Protein AF-A0AA43D9Y0-F1 (afdb_monomer_lite)

Radius of gyration: 17.47 Å; chains: 1; bounding box: 45×42×33 Å

pLDDT: mean 89.92, std 8.52, range [58.75, 98.0]

Structure (mmCIF, N/CA/C/O backbone):
data_AF-A0AA43D9Y0-F1
#
_entry.id   AF-A0AA43D9Y0-F1
#
loop_
_atom_site.group_PDB
_atom_site.id
_atom_site.type_symbol
_atom_site.label_atom_id
_atom_site.label_alt_id
_atom_site.label_comp_id
_atom_site.label_asym_id
_atom_site.label_entity_id
_atom_site.label_seq_id
_atom_site.pdbx_PDB_ins_code
_atom_site.Cartn_x
_atom_site.Cartn_y
_atom_site.Cartn_z
_atom_site.occupancy
_atom_site.B_iso_or_equiv
_atom_site.auth_seq_id
_atom_site.auth_comp_id
_atom_site.auth_asym_id
_atom_site.auth_atom_id
_atom_site.pdbx_PDB_model_num
ATOM 1 N N . MET A 1 1 ? 18.053 25.986 -4.706 1.00 58.75 1 MET A N 1
ATOM 2 C CA . MET A 1 1 ? 18.803 24.737 -4.430 1.00 58.75 1 MET A CA 1
ATOM 3 C C . MET A 1 1 ? 19.932 24.941 -3.399 1.00 58.75 1 MET A C 1
ATOM 5 O O . MET A 1 1 ? 20.904 24.205 -3.438 1.00 58.75 1 MET A O 1
ATOM 9 N N . MET A 1 2 ? 19.830 25.910 -2.473 1.00 60.03 2 MET A N 1
ATOM 10 C CA . MET A 1 2 ? 20.905 26.228 -1.508 1.00 60.03 2 MET A CA 1
ATOM 11 C C . MET A 1 2 ? 20.651 25.637 -0.103 1.00 60.03 2 MET A C 1
ATOM 13 O O . MET A 1 2 ? 21.559 25.617 0.716 1.00 60.03 2 MET A O 1
ATOM 17 N N . ASP A 1 3 ? 19.456 25.081 0.140 1.00 76.81 3 ASP A N 1
ATOM 18 C CA . ASP A 1 3 ? 19.029 24.550 1.449 1.00 76.81 3 ASP A CA 1
ATOM 19 C C . ASP A 1 3 ? 19.167 23.023 1.597 1.00 76.81 3 ASP A C 1
ATOM 21 O O . ASP A 1 3 ? 18.733 22.452 2.597 1.00 76.81 3 ASP A O 1
ATOM 25 N N . LEU A 1 4 ? 19.731 22.325 0.604 1.00 79.75 4 LEU A N 1
ATOM 26 C CA . LEU A 1 4 ? 19.928 20.875 0.679 1.00 79.75 4 LEU A CA 1
ATOM 27 C C . LEU A 1 4 ? 21.329 20.559 1.218 1.00 79.75 4 LEU A C 1
ATOM 29 O O . LEU A 1 4 ? 22.309 20.989 0.608 1.00 79.75 4 LEU A O 1
ATOM 33 N N . PRO A 1 5 ? 21.454 19.802 2.325 1.00 80.31 5 PRO A N 1
ATOM 34 C CA . PRO A 1 5 ? 22.752 19.370 2.833 1.00 80.31 5 PRO A CA 1
ATOM 35 C C . PRO A 1 5 ? 23.533 18.600 1.761 1.00 80.31 5 PRO A C 1
ATOM 37 O O . PRO A 1 5 ? 22.941 17.838 0.999 1.00 80.31 5 PRO A O 1
ATOM 40 N N . ASN A 1 6 ? 24.865 18.719 1.754 1.00 75.50 6 ASN A N 1
ATOM 41 C CA . ASN A 1 6 ? 25.748 18.117 0.737 1.00 75.50 6 ASN A CA 1
ATOM 42 C C . ASN A 1 6 ? 25.585 16.593 0.536 1.00 75.50 6 ASN A C 1
ATOM 44 O O . ASN A 1 6 ? 26.020 16.064 -0.482 1.00 75.50 6 ASN A O 1
ATOM 48 N N . ALA A 1 7 ? 24.967 15.882 1.483 1.00 81.38 7 ALA A N 1
ATOM 49 C CA . ALA A 1 7 ? 24.713 14.443 1.406 1.00 81.38 7 ALA A CA 1
ATOM 50 C C . ALA A 1 7 ? 23.308 14.071 0.881 1.00 81.38 7 ALA A C 1
ATOM 52 O O . ALA A 1 7 ? 22.976 12.888 0.827 1.00 81.38 7 ALA A O 1
ATOM 53 N N . VAL A 1 8 ? 22.463 15.038 0.504 1.00 77.12 8 VAL A N 1
ATOM 54 C CA . VAL A 1 8 ? 21.093 14.767 0.040 1.00 77.12 8 VAL A CA 1
ATOM 55 C C . VAL A 1 8 ? 21.024 14.814 -1.484 1.00 77.12 8 VAL A C 1
ATOM 57 O O . VAL A 1 8 ? 21.098 15.876 -2.098 1.00 77.12 8 VAL A O 1
ATOM 60 N N . LYS A 1 9 ? 20.819 13.648 -2.107 1.00 79.25 9 LYS A N 1
ATOM 61 C CA . LYS A 1 9 ? 20.527 13.537 -3.541 1.00 79.25 9 LYS A CA 1
ATOM 62 C C . LYS A 1 9 ? 19.015 13.532 -3.766 1.00 79.25 9 LYS A C 1
ATOM 64 O O . LYS A 1 9 ? 18.359 12.515 -3.561 1.00 79.25 9 LYS A O 1
ATOM 69 N N . LEU A 1 10 ? 18.475 14.645 -4.254 1.00 77.00 10 LEU A N 1
ATOM 70 C CA . LEU A 1 10 ? 17.118 14.692 -4.800 1.00 77.00 10 LEU A CA 1
ATOM 71 C C . LEU A 1 10 ? 17.138 14.238 -6.259 1.00 77.00 10 LEU A C 1
ATOM 73 O O . LEU A 1 10 ? 17.865 14.793 -7.078 1.00 77.00 10 LEU A O 1
ATOM 77 N N . SER A 1 11 ? 16.352 13.209 -6.570 1.00 75.38 11 SER A N 1
ATOM 78 C CA . SER A 1 11 ? 16.175 12.702 -7.932 1.00 75.38 11 SER A CA 1
ATOM 79 C C . SER A 1 11 ? 14.701 12.792 -8.300 1.00 75.38 11 SER A C 1
ATOM 81 O O . SER A 1 11 ? 13.846 12.348 -7.538 1.00 75.38 11 SER A O 1
ATOM 83 N N . PHE A 1 12 ? 14.417 13.362 -9.466 1.00 74.38 12 PHE A N 1
ATOM 84 C CA . PHE A 1 12 ? 13.078 13.426 -10.036 1.00 74.38 12 PHE A CA 1
ATOM 85 C C . PHE A 1 12 ? 13.043 12.533 -11.270 1.00 74.38 12 PHE A C 1
ATOM 87 O O . PHE A 1 12 ? 13.992 12.519 -12.052 1.00 74.38 12 PHE A O 1
ATOM 94 N N . PHE A 1 13 ? 11.947 11.810 -11.457 1.00 74.81 13 PHE A N 1
ATOM 95 C CA . PHE A 1 13 ? 11.662 11.113 -12.702 1.00 74.81 13 PHE A CA 1
ATOM 96 C C . PHE A 1 13 ? 10.236 11.446 -13.125 1.00 74.81 13 PHE A C 1
ATOM 98 O O . PHE A 1 13 ? 9.334 11.552 -12.294 1.00 74.81 13 PHE A O 1
ATOM 105 N N . ASN A 1 14 ? 10.033 11.641 -14.425 1.00 78.69 14 ASN A N 1
ATOM 106 C CA . ASN A 1 14 ? 8.697 11.856 -14.962 1.00 78.69 14 ASN A CA 1
ATOM 107 C C . ASN A 1 14 ? 7.941 10.529 -14.896 1.00 78.69 14 ASN A C 1
ATOM 109 O O . ASN A 1 14 ? 8.367 9.554 -15.512 1.00 78.69 14 ASN A O 1
ATOM 113 N N . SER A 1 15 ? 6.813 10.489 -14.182 1.00 81.56 15 SER A N 1
ATOM 114 C CA . SER A 1 15 ? 5.990 9.274 -14.050 1.00 81.56 15 SER A CA 1
ATOM 115 C C . SER A 1 15 ? 5.552 8.699 -15.401 1.00 81.56 15 SER A C 1
ATOM 117 O O . SER A 1 15 ? 5.402 7.491 -15.533 1.00 81.56 15 SER A O 1
ATOM 119 N N . GLN A 1 16 ? 5.433 9.553 -16.420 1.00 84.44 16 GLN A N 1
ATOM 120 C CA . GLN A 1 16 ? 5.115 9.194 -17.807 1.00 84.44 16 GLN A CA 1
ATOM 121 C C . GLN A 1 16 ? 6.175 8.307 -18.479 1.00 84.44 16 GLN A C 1
ATOM 123 O O . GLN A 1 16 ? 5.879 7.674 -19.484 1.00 84.44 16 GLN A O 1
ATOM 128 N N . LEU A 1 17 ? 7.407 8.270 -17.958 1.00 87.44 17 LEU A N 1
ATOM 129 C CA . LEU A 1 17 ? 8.473 7.422 -18.499 1.00 87.44 17 LEU A CA 1
ATOM 130 C C . LEU A 1 17 ? 8.368 5.973 -18.023 1.00 87.44 17 LEU A C 1
ATOM 132 O O . LEU A 1 17 ? 8.966 5.098 -18.647 1.00 87.44 17 LEU A O 1
ATOM 136 N N . LEU A 1 18 ? 7.643 5.702 -16.933 1.00 86.88 18 LEU A N 1
ATOM 137 C CA . LEU A 1 18 ? 7.501 4.349 -16.406 1.00 86.88 18 LEU A CA 1
ATOM 138 C C . LEU A 1 18 ? 6.880 3.428 -17.464 1.00 86.88 18 LEU A C 1
ATOM 140 O O . LEU A 1 18 ? 5.885 3.784 -18.089 1.00 86.88 18 LEU A O 1
ATOM 144 N N . ALA A 1 19 ? 7.461 2.239 -17.630 1.00 87.12 19 ALA A N 1
ATOM 145 C CA . ALA A 1 19 ? 7.077 1.247 -18.636 1.00 87.12 19 ALA A CA 1
ATOM 146 C C . ALA A 1 19 ? 7.380 1.634 -20.100 1.00 87.12 19 ALA A C 1
ATOM 148 O O . ALA A 1 19 ? 6.926 0.950 -21.014 1.00 87.12 19 ALA A O 1
ATOM 149 N N . THR A 1 20 ? 8.194 2.669 -20.333 1.00 91.50 20 THR A N 1
ATOM 150 C CA . THR A 1 20 ? 8.821 2.934 -21.643 1.00 91.50 20 THR A CA 1
ATOM 151 C C . THR A 1 20 ? 10.203 2.278 -21.733 1.00 91.50 20 THR A C 1
ATOM 153 O O . THR A 1 20 ? 10.749 1.854 -20.717 1.00 91.50 20 THR A O 1
ATOM 156 N N . ASP A 1 21 ? 10.824 2.256 -22.916 1.00 91.00 21 ASP A N 1
ATOM 157 C CA . ASP A 1 21 ? 12.205 1.765 -23.079 1.00 91.00 21 ASP A CA 1
ATOM 158 C C . ASP A 1 21 ? 13.238 2.581 -22.276 1.00 91.00 21 ASP A C 1
ATOM 160 O O . ASP A 1 21 ? 14.312 2.079 -21.955 1.00 91.00 21 ASP A O 1
ATOM 164 N N . ILE A 1 22 ? 12.912 3.834 -21.926 1.00 88.94 22 ILE A N 1
ATOM 165 C CA . ILE A 1 22 ? 13.768 4.725 -21.124 1.00 88.94 22 ILE A CA 1
ATOM 166 C C . ILE A 1 22 ? 13.736 4.333 -19.639 1.00 88.94 22 ILE A C 1
ATOM 168 O O . ILE A 1 22 ? 14.736 4.486 -18.940 1.00 88.94 22 ILE A O 1
ATOM 172 N N . LEU A 1 23 ? 12.594 3.836 -19.152 1.00 85.81 23 LEU A N 1
ATOM 173 C CA . LEU A 1 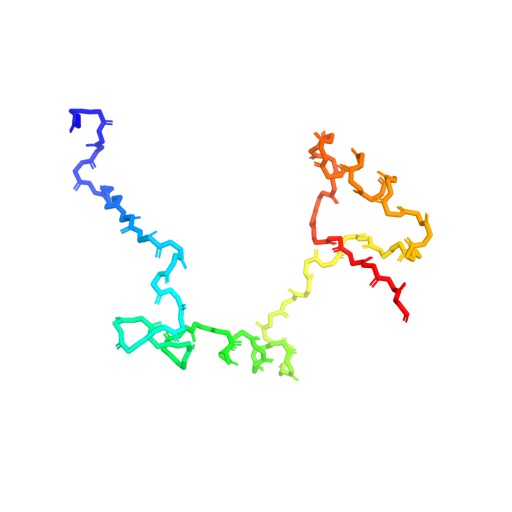23 ? 12.435 3.323 -17.790 1.00 85.81 23 LEU A CA 1
ATOM 174 C C . LEU A 1 23 ? 11.595 2.034 -17.821 1.00 85.81 23 LEU A C 1
ATOM 176 O O . LEU A 1 23 ? 10.394 2.058 -17.509 1.00 85.81 23 LEU A O 1
ATOM 180 N N . PRO A 1 24 ? 12.214 0.906 -18.217 1.00 89.50 24 PRO A N 1
ATOM 181 C CA . PRO A 1 24 ? 11.515 -0.359 -18.357 1.00 89.50 24 PRO A CA 1
ATOM 182 C C . PRO A 1 24 ? 10.948 -0.829 -17.022 1.00 89.50 24 PRO A C 1
ATOM 184 O O . PRO A 1 24 ? 11.615 -0.796 -15.990 1.00 89.50 24 PRO A O 1
ATOM 187 N N . LEU A 1 25 ? 9.723 -1.357 -17.040 1.00 87.06 25 LEU A N 1
ATOM 188 C CA . LEU A 1 25 ? 9.068 -1.836 -15.820 1.00 87.06 25 LEU A CA 1
ATOM 189 C C . LEU A 1 25 ? 9.841 -2.989 -15.153 1.00 87.06 25 LEU A C 1
ATOM 191 O O . LEU A 1 25 ? 9.831 -3.114 -13.932 1.00 87.06 25 LEU A O 1
ATOM 195 N N . LYS A 1 26 ? 10.548 -3.805 -15.944 1.00 89.19 26 LYS A N 1
ATOM 196 C CA . LYS A 1 26 ? 11.377 -4.920 -15.456 1.00 89.19 26 LYS A CA 1
ATOM 197 C C . LYS A 1 26 ? 12.539 -4.479 -14.558 1.00 89.19 26 LYS A C 1
ATOM 199 O O . LYS A 1 26 ? 12.987 -5.275 -13.744 1.00 89.19 26 LYS A O 1
ATOM 204 N N . ASP A 1 27 ? 12.994 -3.235 -14.706 1.00 89.06 27 ASP A N 1
ATOM 205 C CA . ASP A 1 27 ? 14.098 -2.680 -13.920 1.00 89.06 27 ASP A CA 1
ATOM 206 C C . ASP A 1 27 ? 13.584 -2.055 -12.607 1.00 89.06 27 ASP A C 1
ATOM 208 O O . ASP A 1 27 ? 14.362 -1.586 -11.777 1.00 89.06 27 ASP A O 1
ATOM 212 N N . SER A 1 28 ? 12.261 -2.045 -12.397 1.00 87.31 28 SER A N 1
ATOM 213 C CA . SER A 1 28 ? 11.649 -1.637 -11.136 1.00 87.31 28 SER A CA 1
ATOM 214 C C . SER A 1 28 ? 11.796 -2.729 -10.064 1.00 87.31 28 SER A C 1
ATOM 216 O O . SER A 1 28 ? 11.834 -3.920 -10.381 1.00 87.31 28 SER A O 1
ATOM 218 N N . PRO A 1 29 ? 11.784 -2.370 -8.768 1.00 90.12 29 PRO A N 1
ATOM 219 C CA . PRO A 1 29 ? 11.902 -3.340 -7.679 1.00 90.12 29 PRO A CA 1
ATOM 220 C C . PRO A 1 29 ? 10.627 -4.171 -7.455 1.00 90.12 29 PRO A C 1
ATOM 222 O O . PRO A 1 29 ? 10.544 -4.901 -6.472 1.00 90.12 29 PRO A O 1
ATOM 225 N N . LEU A 1 30 ? 9.611 -4.062 -8.320 1.00 89.69 30 LEU A N 1
ATOM 226 C CA . LEU A 1 30 ? 8.309 -4.705 -8.119 1.00 89.69 30 LEU A CA 1
ATOM 227 C C . LEU A 1 30 ? 8.427 -6.231 -7.996 1.00 89.69 30 LEU A C 1
ATOM 229 O O . LEU A 1 30 ? 7.814 -6.814 -7.103 1.00 89.69 30 LEU A O 1
ATOM 233 N N . ASN A 1 31 ? 9.257 -6.861 -8.833 1.00 91.88 31 ASN A N 1
ATOM 234 C CA . ASN A 1 31 ? 9.482 -8.309 -8.782 1.00 91.88 31 ASN A CA 1
ATOM 235 C C . ASN A 1 31 ? 10.185 -8.725 -7.482 1.00 91.88 31 ASN A C 1
ATOM 237 O O . ASN A 1 31 ? 9.743 -9.653 -6.813 1.00 91.88 31 ASN A O 1
ATOM 241 N N . GLU A 1 32 ? 11.230 -7.996 -7.082 1.00 93.81 32 GLU A N 1
ATOM 242 C CA . GLU A 1 32 ? 11.962 -8.268 -5.839 1.00 93.81 32 GLU A CA 1
ATOM 243 C C . GLU A 1 32 ? 11.056 -8.107 -4.606 1.00 93.81 32 GLU A C 1
ATOM 245 O O . GLU A 1 32 ? 11.118 -8.901 -3.668 1.00 93.81 32 GLU A O 1
ATOM 250 N N . ILE A 1 33 ? 10.184 -7.094 -4.601 1.00 92.69 33 ILE A N 1
ATOM 251 C CA . ILE A 1 33 ? 9.193 -6.888 -3.538 1.00 92.69 33 ILE A CA 1
ATOM 252 C C . ILE A 1 33 ? 8.214 -8.066 -3.489 1.00 92.69 33 ILE A C 1
ATOM 254 O O . ILE A 1 33 ? 7.974 -8.605 -2.408 1.00 92.69 33 ILE A O 1
ATOM 258 N N . ALA A 1 34 ? 7.681 -8.495 -4.637 1.00 92.00 34 ALA A N 1
ATOM 259 C CA . ALA A 1 34 ? 6.769 -9.634 -4.710 1.00 92.00 34 ALA A CA 1
ATOM 260 C C . ALA A 1 34 ? 7.427 -10.927 -4.201 1.00 92.00 34 ALA A C 1
ATOM 262 O O . ALA A 1 34 ? 6.832 -11.643 -3.396 1.00 92.00 34 ALA A O 1
ATOM 263 N N . GLU A 1 35 ? 8.679 -11.190 -4.588 1.00 95.56 35 GLU A N 1
ATOM 264 C CA . GLU A 1 35 ? 9.454 -12.328 -4.087 1.00 95.56 35 GLU A CA 1
ATOM 265 C C . GLU A 1 35 ? 9.693 -12.247 -2.577 1.00 95.56 35 GLU A C 1
ATOM 267 O O . GLU A 1 35 ? 9.572 -13.253 -1.877 1.00 95.56 35 GLU A O 1
ATOM 272 N N . LYS A 1 36 ? 10.021 -11.067 -2.040 1.00 95.62 36 LYS A N 1
ATOM 273 C CA . LYS A 1 36 ? 10.213 -10.891 -0.594 1.00 95.62 36 LYS A CA 1
ATOM 274 C C . LYS A 1 36 ? 8.928 -11.140 0.187 1.00 95.62 36 LYS A C 1
ATOM 276 O O . LYS A 1 36 ? 9.004 -11.762 1.241 1.00 95.62 36 LYS A O 1
ATOM 281 N N . ILE A 1 37 ? 7.780 -10.690 -0.316 1.00 93.81 37 ILE A N 1
ATOM 282 C CA . ILE A 1 37 ? 6.474 -10.957 0.302 1.00 93.81 37 ILE A CA 1
ATOM 283 C C . ILE A 1 37 ? 6.160 -12.457 0.245 1.00 93.81 37 ILE A C 1
ATOM 285 O O . ILE A 1 37 ? 5.813 -13.038 1.265 1.00 93.81 37 ILE A O 1
ATOM 289 N N . ALA A 1 38 ? 6.343 -13.103 -0.912 1.00 94.19 38 ALA A N 1
ATOM 290 C CA . ALA A 1 38 ? 6.065 -14.531 -1.088 1.00 94.19 38 ALA A CA 1
ATOM 291 C C . ALA A 1 38 ? 6.948 -15.448 -0.220 1.00 94.19 38 ALA A C 1
ATOM 293 O O . ALA A 1 38 ? 6.545 -16.560 0.101 1.00 94.19 38 ALA A O 1
ATOM 294 N N . ASN A 1 39 ? 8.147 -14.988 0.149 1.00 96.81 39 ASN A N 1
ATOM 295 C CA . ASN A 1 39 ? 9.081 -15.707 1.018 1.00 96.81 39 ASN A CA 1
ATOM 296 C C . ASN A 1 39 ? 9.032 -15.246 2.491 1.00 96.81 39 ASN A C 1
ATOM 298 O O . ASN A 1 39 ? 9.979 -15.520 3.230 1.00 96.81 39 ASN A O 1
ATOM 302 N N . ASP A 1 40 ? 8.008 -14.488 2.904 1.00 93.50 40 ASP A N 1
ATOM 303 C CA . ASP A 1 40 ? 7.854 -13.936 4.264 1.00 93.50 40 ASP A CA 1
ATOM 304 C C . ASP A 1 40 ? 9.053 -13.087 4.749 1.00 93.50 40 ASP A 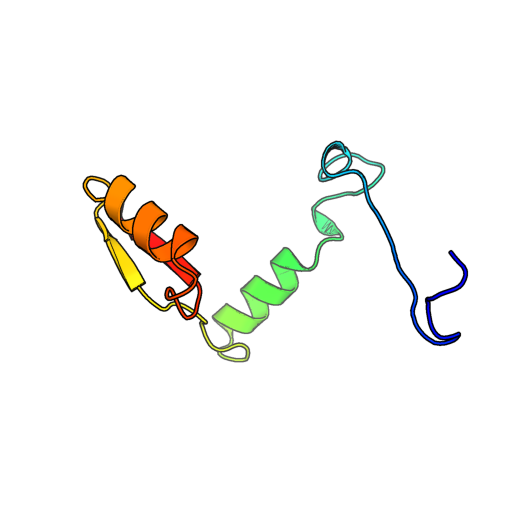C 1
ATOM 306 O O . ASP A 1 40 ? 9.306 -12.926 5.944 1.00 93.50 40 ASP A O 1
ATOM 310 N N . ARG A 1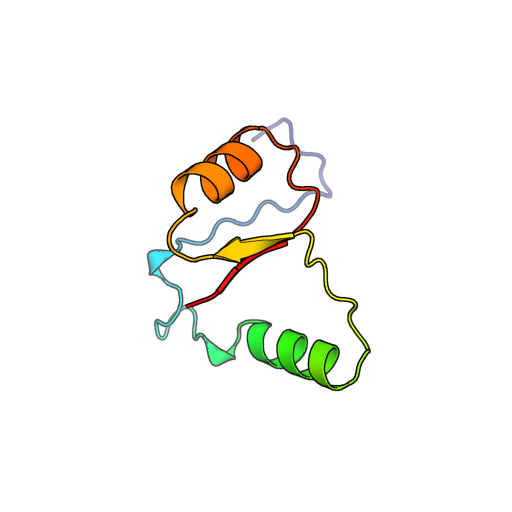 41 ? 9.816 -12.502 3.815 1.00 96.25 41 ARG A N 1
ATOM 311 C CA . ARG A 1 41 ? 10.972 -11.621 4.085 1.00 96.25 41 ARG A CA 1
ATOM 312 C C . ARG A 1 41 ? 10.609 -10.139 4.124 1.00 96.25 41 ARG A C 1
ATOM 314 O O . ARG A 1 41 ? 11.476 -9.299 4.360 1.00 96.25 41 ARG A O 1
ATOM 321 N N . MET A 1 42 ? 9.35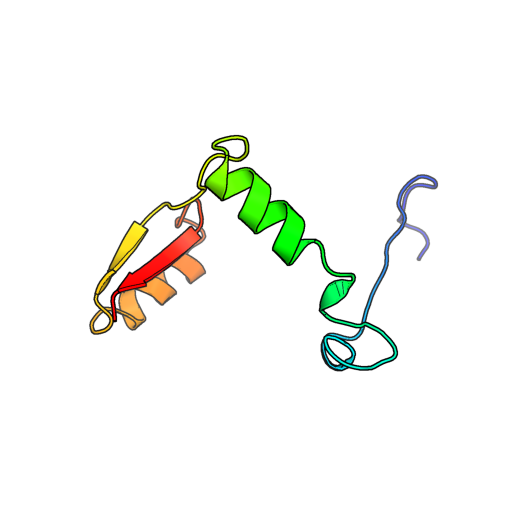3 -9.806 3.854 1.00 93.81 42 MET A N 1
ATOM 322 C CA . MET A 1 42 ? 8.813 -8.458 3.959 1.00 93.81 42 MET A CA 1
ATOM 323 C C . MET A 1 42 ? 7.411 -8.531 4.557 1.00 93.81 42 MET A C 1
ATOM 325 O O . MET A 1 42 ? 6.511 -9.121 3.964 1.00 93.81 42 MET A O 1
ATOM 329 N N . SER A 1 43 ? 7.229 -7.917 5.726 1.00 91.94 43 SER A N 1
ATOM 330 C CA . SER A 1 43 ? 5.926 -7.845 6.383 1.00 91.94 43 SER A CA 1
ATOM 331 C C . SER A 1 43 ? 4.963 -6.964 5.594 1.00 91.94 43 SER A C 1
ATOM 333 O O . SER A 1 43 ? 5.334 -5.899 5.097 1.00 91.94 43 SER A O 1
ATOM 335 N N . SER A 1 44 ? 3.703 -7.384 5.535 1.00 89.44 44 SER A N 1
ATOM 336 C CA . SER A 1 44 ? 2.638 -6.564 4.968 1.00 89.44 44 SER A CA 1
ATOM 337 C C . SER A 1 44 ? 2.401 -5.316 5.818 1.00 89.44 44 SER A C 1
ATOM 339 O O . SER A 1 44 ? 2.326 -5.389 7.044 1.00 89.44 44 SER A O 1
ATOM 341 N N . THR A 1 45 ? 2.231 -4.173 5.159 1.00 93.19 45 THR A N 1
ATOM 342 C CA . THR A 1 45 ? 1.788 -2.915 5.778 1.00 93.19 45 THR A CA 1
ATOM 343 C C . THR A 1 45 ? 0.277 -2.713 5.642 1.00 93.19 45 THR A C 1
ATOM 345 O O . THR A 1 45 ? -0.208 -1.591 5.783 1.00 93.19 45 THR A O 1
ATOM 348 N N . LEU A 1 46 ? -0.480 -3.770 5.325 1.00 94.50 46 LEU A N 1
ATOM 349 C CA . LEU A 1 46 ? -1.936 -3.719 5.223 1.00 94.50 46 LEU A CA 1
ATOM 350 C C . LEU A 1 46 ? -2.547 -3.256 6.550 1.00 94.50 46 LEU A C 1
ATOM 352 O O . LEU A 1 46 ? -2.463 -3.952 7.557 1.00 94.50 46 LEU A O 1
ATOM 356 N N . ALA A 1 47 ? -3.196 -2.097 6.525 1.00 96.19 47 ALA A N 1
ATOM 357 C CA . ALA A 1 47 ? -3.851 -1.524 7.692 1.00 96.19 47 ALA A CA 1
ATOM 358 C C . ALA A 1 47 ? -5.356 -1.798 7.702 1.00 96.19 47 ALA A C 1
ATOM 360 O O . ALA A 1 47 ? -5.931 -2.057 8.759 1.00 96.19 47 ALA A O 1
ATOM 361 N N . LYS A 1 48 ? -6.015 -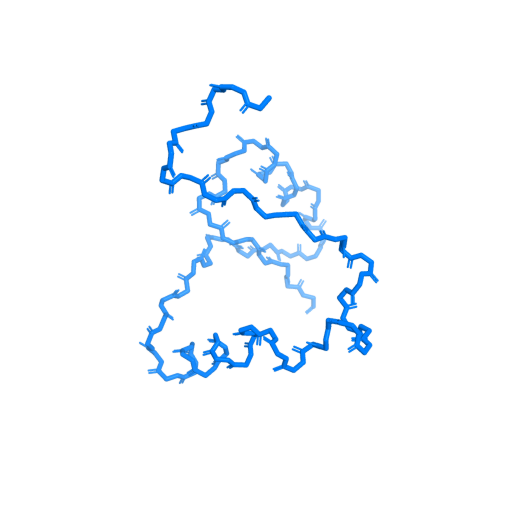1.733 6.536 1.00 96.62 48 LYS A N 1
ATOM 362 C CA . LYS A 1 48 ? -7.466 -1.928 6.446 1.00 96.62 48 LYS A CA 1
ATOM 363 C C . LYS A 1 48 ? -7.906 -2.413 5.069 1.00 96.62 48 LYS A C 1
ATOM 365 O O . LYS A 1 48 ? -7.381 -1.972 4.049 1.00 96.62 48 LYS A O 1
ATOM 370 N N . VAL A 1 49 ? -8.907 -3.288 5.065 1.00 97.38 49 VAL A N 1
ATOM 371 C CA . VAL A 1 49 ? -9.623 -3.725 3.862 1.00 97.38 49 VAL A CA 1
ATOM 372 C C . VAL A 1 49 ? -11.033 -3.143 3.907 1.00 97.38 49 VAL A C 1
ATOM 374 O O . VAL A 1 49 ? -11.691 -3.231 4.943 1.00 97.38 49 VAL A O 1
ATOM 377 N N . PHE A 1 50 ? -11.482 -2.551 2.806 1.00 97.81 50 PHE A N 1
ATOM 378 C CA . PHE A 1 50 ? -12.853 -2.073 2.614 1.00 97.81 50 PHE A CA 1
ATOM 379 C C . PHE A 1 50 ? -13.541 -2.893 1.524 1.00 97.81 50 PHE A C 1
ATOM 381 O O . PHE A 1 50 ? -12.872 -3.460 0.656 1.00 97.81 50 PHE A O 1
ATOM 388 N N . ALA A 1 51 ? -14.869 -2.953 1.563 1.00 97.94 51 ALA A N 1
ATOM 389 C CA . ALA A 1 51 ? -15.639 -3.387 0.407 1.00 97.94 51 ALA A CA 1
ATOM 390 C C . ALA A 1 51 ? -15.573 -2.302 -0.683 1.00 97.94 51 ALA A C 1
ATOM 392 O O . ALA A 1 51 ? -15.324 -1.132 -0.378 1.00 97.94 51 ALA A O 1
ATOM 393 N N . PHE A 1 52 ? -15.746 -2.673 -1.951 1.00 97.06 52 PHE A N 1
ATOM 394 C CA . PHE A 1 52 ? -15.683 -1.708 -3.052 1.00 97.06 52 PHE A CA 1
ATOM 395 C C . PHE A 1 52 ? -16.758 -0.615 -2.929 1.00 97.06 52 PHE A C 1
ATOM 397 O O . PHE A 1 52 ? -16.523 0.532 -3.301 1.00 97.06 52 PHE A O 1
ATOM 404 N N . GLU A 1 53 ? -17.911 -0.949 -2.352 1.00 98.00 53 GLU A N 1
ATOM 405 C CA . GLU A 1 53 ? -19.020 -0.030 -2.101 1.00 98.00 53 GLU A CA 1
ATOM 406 C C . GLU A 1 53 ? -18.633 1.109 -1.139 1.00 98.00 53 GLU A C 1
ATOM 408 O O . GLU A 1 53 ? -19.141 2.220 -1.279 1.00 98.00 53 GLU A O 1
ATOM 413 N N . ASP A 1 54 ? -17.674 0.868 -0.237 1.00 97.56 54 ASP A N 1
ATOM 414 C CA . ASP A 1 54 ? -17.193 1.818 0.779 1.00 97.56 54 ASP A CA 1
ATOM 415 C C . ASP A 1 54 ? -15.976 2.638 0.292 1.00 97.56 54 ASP A C 1
ATOM 417 O O . ASP A 1 54 ? -15.119 3.074 1.075 1.00 97.56 54 ASP A O 1
ATOM 421 N N . ILE A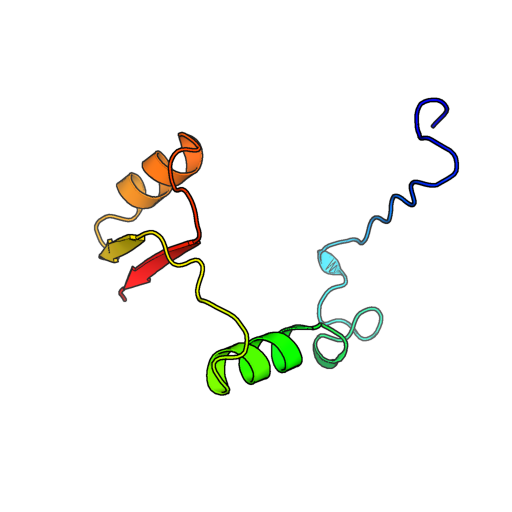 1 55 ? -15.827 2.818 -1.025 1.00 96.94 55 ILE A N 1
ATOM 422 C CA . ILE A 1 55 ? -14.668 3.507 -1.614 1.00 96.94 55 ILE A CA 1
ATOM 423 C C . ILE A 1 55 ? -14.526 4.952 -1.115 1.00 96.94 55 ILE A C 1
ATOM 425 O O . ILE A 1 55 ? -13.408 5.443 -0.937 1.00 96.94 55 ILE A O 1
ATOM 429 N N . GLN A 1 56 ? -15.638 5.640 -0.849 1.00 98.00 56 GLN A N 1
ATOM 430 C CA . GLN A 1 56 ? -15.613 7.019 -0.356 1.00 98.00 56 GLN A CA 1
ATOM 431 C C . GLN A 1 56 ? -15.009 7.078 1.051 1.00 98.00 56 GLN A C 1
ATOM 433 O O . GLN A 1 56 ? -14.127 7.892 1.324 1.00 98.00 56 GLN A O 1
ATOM 438 N N . GLU A 1 57 ? -15.405 6.162 1.926 1.00 97.62 57 GLU A N 1
ATOM 439 C CA . GLU A 1 57 ? -14.920 6.004 3.292 1.00 97.62 57 GLU A CA 1
ATOM 440 C C . GLU A 1 57 ? -13.439 5.616 3.319 1.00 97.62 57 GLU A C 1
ATOM 442 O O . GLU A 1 57 ? -12.671 6.151 4.128 1.00 97.62 57 GLU A O 1
ATOM 447 N N . ALA A 1 58 ? -13.014 4.735 2.408 1.00 97.31 58 ALA A N 1
ATOM 448 C CA . ALA A 1 58 ? -11.608 4.388 2.225 1.00 97.31 58 ALA A CA 1
ATOM 449 C C . ALA A 1 58 ? -10.768 5.635 1.899 1.00 97.31 58 ALA A C 1
ATOM 451 O O . ALA A 1 58 ? -9.729 5.874 2.528 1.00 97.31 58 ALA A O 1
ATOM 452 N N . HIS A 1 59 ? -11.249 6.482 0.982 1.00 97.25 59 HIS A N 1
ATOM 453 C CA . HIS A 1 59 ? -10.603 7.753 0.662 1.00 97.25 59 HIS A CA 1
ATOM 454 C C . HIS A 1 59 ? -10.649 8.747 1.824 1.00 97.25 59 HIS A C 1
ATOM 456 O O . HIS A 1 59 ? -9.634 9.379 2.108 1.00 97.25 59 HIS A O 1
ATOM 462 N N . HIS A 1 60 ? -11.765 8.871 2.545 1.00 97.62 60 HIS A N 1
ATOM 463 C CA . HIS A 1 60 ? -11.844 9.734 3.725 1.00 97.62 60 HIS A CA 1
ATOM 464 C C . HIS A 1 60 ? -10.795 9.360 4.782 1.00 97.62 60 HIS A C 1
ATOM 466 O O . HIS A 1 60 ? -10.114 10.242 5.315 1.00 97.62 60 HIS A O 1
ATOM 472 N N . LEU A 1 61 ? -10.603 8.063 5.053 1.00 97.19 61 LEU A N 1
ATOM 473 C CA . LEU A 1 61 ? -9.557 7.593 5.962 1.00 97.19 61 LEU A CA 1
ATOM 474 C C . LEU A 1 61 ? -8.156 7.950 5.445 1.00 97.19 61 LEU A C 1
ATOM 476 O O . LEU A 1 61 ? -7.336 8.445 6.223 1.00 97.19 61 LEU A O 1
ATOM 480 N N . LEU A 1 62 ? -7.900 7.755 4.149 1.00 94.69 62 LEU A N 1
ATOM 481 C CA . LEU A 1 62 ? -6.639 8.126 3.506 1.00 94.69 62 LEU A CA 1
ATOM 482 C C . LEU A 1 62 ? -6.350 9.633 3.654 1.00 94.69 62 LEU A C 1
ATOM 484 O O . LEU A 1 62 ? -5.287 10.008 4.146 1.00 94.69 62 LEU A O 1
ATOM 488 N N . TYR A 1 63 ? -7.315 10.495 3.311 1.00 95.25 63 TYR A N 1
ATOM 489 C CA . TYR A 1 63 ? -7.185 11.956 3.391 1.00 95.25 63 TYR A CA 1
ATOM 490 C C . TYR A 1 63 ? -7.029 12.474 4.819 1.00 95.25 63 TYR A C 1
ATOM 492 O O . TYR A 1 63 ? -6.406 13.511 5.034 1.00 95.25 63 TYR A O 1
ATOM 500 N N . SER A 1 64 ? -7.555 11.753 5.810 1.00 96.06 64 SER A N 1
ATOM 501 C CA . SER A 1 64 ? -7.375 12.117 7.217 1.00 96.06 64 SER A CA 1
ATOM 502 C C . SER A 1 64 ? -5.944 11.900 7.731 1.00 96.06 64 SER A C 1
ATOM 504 O O . SER A 1 64 ? -5.623 12.354 8.828 1.00 96.06 64 SER A O 1
ATOM 506 N N . GLY A 1 65 ? -5.098 11.174 6.986 1.00 93.06 65 GLY A N 1
ATOM 507 C CA . GLY A 1 65 ? -3.747 10.790 7.408 1.00 93.06 65 GLY A CA 1
ATOM 508 C C . GLY A 1 65 ? -3.710 9.717 8.505 1.00 93.06 65 GLY A C 1
ATOM 509 O O . GLY A 1 65 ? -2.643 9.409 9.026 1.00 93.06 65 GLY A O 1
ATOM 510 N N . LYS A 1 66 ? -4.860 9.130 8.866 1.00 95.38 66 LYS A N 1
ATOM 511 C CA . LYS A 1 66 ? -4.997 8.157 9.968 1.00 95.38 66 LYS A CA 1
ATOM 512 C C . LYS A 1 66 ? -5.004 6.697 9.514 1.00 95.38 66 LYS A C 1
ATOM 514 O O . LYS A 1 66 ? -5.248 5.813 10.327 1.00 95.38 66 LYS A O 1
ATOM 519 N N . ALA A 1 67 ? -4.756 6.436 8.231 1.00 94.75 67 ALA A N 1
ATOM 520 C CA . ALA A 1 67 ? -4.768 5.087 7.674 1.00 94.75 67 ALA A CA 1
ATOM 521 C C . ALA A 1 67 ? -3.725 4.160 8.322 1.00 94.75 67 ALA A C 1
ATOM 523 O O . ALA A 1 67 ? -3.995 2.979 8.493 1.00 94.75 67 ALA A O 1
ATOM 524 N N . GLY A 1 68 ? -2.547 4.682 8.689 1.00 93.69 68 GLY A N 1
ATOM 525 C CA . GLY A 1 68 ? -1.503 3.913 9.383 1.00 93.69 68 GLY A CA 1
ATOM 526 C C . GLY A 1 68 ? -0.833 2.810 8.549 1.00 93.69 68 GLY A C 1
ATOM 527 O O . GLY A 1 68 ? -0.029 2.057 9.087 1.00 93.69 68 GLY A O 1
ATOM 528 N N . GLY A 1 69 ? -1.140 2.714 7.253 1.00 94.25 69 GLY A N 1
ATOM 529 C CA . GLY A 1 69 ? -0.596 1.717 6.334 1.00 94.25 69 GLY A CA 1
ATOM 530 C C . GLY A 1 69 ? -1.388 1.659 5.028 1.00 94.25 69 GLY A C 1
ATOM 531 O O . GLY A 1 69 ? -2.113 2.596 4.686 1.00 94.25 69 GLY A O 1
ATOM 532 N N . ASN A 1 70 ? -1.251 0.553 4.301 1.00 94.88 70 ASN A N 1
ATOM 533 C CA . ASN A 1 70 ? -1.921 0.341 3.024 1.00 94.88 70 ASN A CA 1
ATOM 534 C C . ASN A 1 70 ? -3.413 0.051 3.228 1.00 94.88 70 ASN A C 1
ATOM 536 O O . ASN A 1 70 ? -3.793 -0.753 4.084 1.00 94.88 70 ASN A O 1
ATOM 540 N N . ILE A 1 71 ? -4.248 0.677 2.401 1.00 96.81 71 ILE A N 1
ATOM 541 C CA . ILE A 1 71 ? -5.682 0.403 2.308 1.00 96.81 71 ILE A CA 1
ATOM 542 C C . ILE A 1 71 ? -5.927 -0.421 1.045 1.00 96.81 71 ILE A C 1
ATOM 544 O O . ILE A 1 71 ? -5.406 -0.091 -0.018 1.00 96.81 71 ILE A O 1
ATOM 548 N N . VAL A 1 72 ? -6.723 -1.481 1.161 1.00 96.81 72 VAL A N 1
ATOM 549 C CA . VAL A 1 72 ? -7.107 -2.345 0.036 1.00 96.81 72 VAL A CA 1
ATOM 550 C C . VAL A 1 72 ? -8.624 -2.343 -0.115 1.00 96.81 72 VAL A C 1
ATOM 552 O O . VAL A 1 72 ? -9.348 -2.389 0.878 1.00 96.81 72 VAL A O 1
ATOM 555 N N . LEU A 1 73 ? -9.103 -2.309 -1.357 1.00 97.12 73 LEU A N 1
ATOM 556 C CA . LEU A 1 73 ? -10.506 -2.546 -1.689 1.00 97.12 73 LEU A CA 1
ATOM 557 C C . LEU A 1 73 ? -10.668 -4.000 -2.126 1.00 97.12 73 LEU A C 1
ATOM 559 O O . LEU A 1 73 ? -9.894 -4.493 -2.948 1.00 97.12 73 LEU A O 1
ATOM 563 N N . LYS A 1 74 ? -11.668 -4.680 -1.577 1.00 96.44 74 LYS A N 1
ATOM 564 C CA . LYS A 1 74 ? -12.092 -5.998 -2.038 1.00 96.44 74 LYS A CA 1
ATOM 565 C C . LYS A 1 74 ? -13.104 -5.815 -3.168 1.00 96.44 74 LYS A C 1
ATOM 567 O O . LYS A 1 74 ? -14.098 -5.121 -2.974 1.00 96.44 74 LYS A O 1
ATOM 572 N N . ILE A 1 75 ? -12.818 -6.437 -4.308 1.00 89.25 75 ILE A N 1
ATOM 573 C CA . ILE A 1 75 ? -13.633 -6.438 -5.531 1.00 89.25 75 ILE A CA 1
ATOM 574 C C . ILE A 1 75 ? -14.203 -7.844 -5.728 1.00 89.25 75 ILE A C 1
ATOM 576 O O . ILE A 1 75 ? -13.497 -8.807 -5.338 1.00 89.25 75 ILE A O 1
#

Foldseek 3Di:
DPPDPPPDDDDDDDPVCECPPVHNVVPDCPVVVVVCVVVVNDDAQEQEEAEPVCVVVLVVCVVVVNSRGDYHYDD

Secondary structure (DSSP, 8-state):
--SS-TT-------GGGBTBTTB-GGGSTHHHHHHHHHTT-S---EEEEEEGGGHHHHHHHHHTT---SEEEEE-

Sequence (75 aa):
MMDLPNAVKLSFFNSQLLATDILPLKDSPLNEIAEKIANDRMSSTLAKVFAFEDIQEAHHLLYSGKAGGNIVLKI